Protein AF-A0A7S0T1D4-F1 (afdb_monomer_lite)

Sequence (157 aa):
AHLLLFRPPRPSAPLSTVAAKSHTGPADCNLPRIGAGEQRRATELRTERRARAESYRRTFRTLAPALASPPAPWWWHTGLAARSWARFVARWVGAEAAARDGAAGAEDPEAAVEEARASVAATCLTTLLEAPTPDVAQNAALAVVAPALLLRRRGSG

Secondary structure (DSSP, 8-state):
--TTTT-PPPPPPPPP--------------S----HHHHHHHHHHHHHHHHHHHHHHHHHHHHHHH-PPPPTT-HHHHHHHHHHHHHHHHHHHHHHHHHHTTSTT---HHHHHHHHHHHHHHHHHHHHHT-SSHHHHHHHHHHHT-HHHH-------

Structure (mmCIF, N/CA/C/O backbone):
data_AF-A0A7S0T1D4-F1
#
_entry.id   AF-A0A7S0T1D4-F1
#
loop_
_atom_site.group_PDB
_atom_site.id
_atom_site.type_symbol
_atom_site.label_atom_id
_atom_site.label_alt_id
_atom_site.label_comp_id
_atom_site.label_asym_id
_atom_site.label_entity_id
_atom_site.label_seq_id
_atom_site.pdbx_PDB_ins_code
_atom_site.Cartn_x
_atom_site.Cartn_y
_atom_site.Cartn_z
_atom_site.occupancy
_atom_site.B_iso_or_equiv
_atom_site.auth_seq_id
_atom_site.auth_comp_id
_atom_site.auth_asym_id
_atom_site.auth_atom_id
_atom_site.pdbx_PDB_model_num
ATOM 1 N N . ALA A 1 1 ? -9.198 -20.422 9.474 1.00 42.34 1 ALA A N 1
ATOM 2 C CA . ALA A 1 1 ? -8.022 -20.730 8.630 1.00 42.34 1 ALA A CA 1
ATOM 3 C C . ALA A 1 1 ? -7.854 -19.671 7.524 1.00 42.34 1 ALA A C 1
ATOM 5 O O . ALA A 1 1 ? -8.109 -19.955 6.364 1.00 42.34 1 ALA A O 1
ATOM 6 N N . HIS A 1 2 ? -7.439 -18.439 7.865 1.00 42.25 2 HIS A N 1
ATOM 7 C CA . HIS A 1 2 ? -7.373 -17.300 6.918 1.00 42.25 2 HIS A CA 1
ATOM 8 C C . HIS A 1 2 ? -5.941 -16.811 6.611 1.00 42.25 2 HIS A C 1
ATOM 10 O O . HIS A 1 2 ? -5.740 -15.731 6.066 1.00 42.25 2 HIS A O 1
ATOM 16 N N . LEU A 1 3 ? -4.916 -17.606 6.928 1.00 48.75 3 LEU A N 1
ATOM 17 C CA . LEU A 1 3 ? -3.508 -17.177 6.889 1.00 48.75 3 LEU A CA 1
ATOM 18 C C . LEU A 1 3 ? -2.854 -17.153 5.492 1.00 48.75 3 LEU A C 1
ATOM 20 O O . LEU A 1 3 ? -1.638 -17.015 5.389 1.00 48.75 3 LEU A O 1
ATOM 24 N N . LEU A 1 4 ? -3.631 -17.241 4.410 1.00 51.56 4 LEU A N 1
ATOM 25 C CA . LEU A 1 4 ? -3.113 -17.241 3.032 1.00 51.56 4 LEU A CA 1
ATOM 26 C C . LEU A 1 4 ? -3.603 -16.062 2.171 1.00 51.56 4 LEU A C 1
ATOM 28 O O . LEU A 1 4 ? -3.326 -16.024 0.976 1.00 51.56 4 LEU A O 1
ATOM 32 N N . LEU A 1 5 ? -4.269 -15.065 2.761 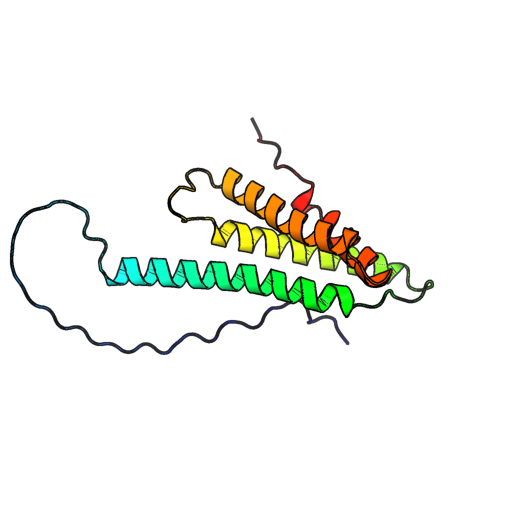1.00 57.00 5 LEU A N 1
ATOM 33 C CA . LEU A 1 5 ? -4.920 -13.965 2.026 1.00 57.00 5 LEU A CA 1
ATOM 34 C C . LEU A 1 5 ? -3.973 -12.918 1.405 1.00 57.00 5 LEU A C 1
ATOM 36 O O . LEU A 1 5 ? -4.421 -12.057 0.657 1.00 57.00 5 LEU A O 1
ATOM 40 N N . PHE A 1 6 ? -2.665 -12.977 1.666 1.00 51.84 6 PHE A N 1
ATOM 41 C CA . PHE A 1 6 ? -1.724 -11.919 1.258 1.00 51.84 6 PHE A CA 1
ATOM 42 C C . PHE A 1 6 ? -0.882 -12.247 0.021 1.00 51.84 6 PHE A C 1
ATOM 44 O O . PHE A 1 6 ? 0.214 -11.701 -0.154 1.00 51.84 6 PHE A O 1
ATOM 51 N N . ARG A 1 7 ? -1.357 -13.146 -0.846 1.00 50.72 7 ARG A N 1
ATOM 52 C CA . ARG A 1 7 ? -0.722 -13.380 -2.144 1.00 50.72 7 ARG A CA 1
ATOM 53 C C . ARG A 1 7 ? -1.681 -12.955 -3.256 1.00 50.72 7 ARG A C 1
ATOM 55 O O . ARG A 1 7 ? -2.673 -13.648 -3.462 1.00 50.72 7 ARG A O 1
ATOM 62 N N . PRO A 1 8 ? -1.406 -11.856 -3.980 1.00 50.06 8 PRO A N 1
ATOM 63 C CA . PRO A 1 8 ? -2.181 -11.555 -5.171 1.00 50.06 8 PRO A CA 1
ATOM 64 C C . PRO A 1 8 ? -2.020 -12.699 -6.191 1.00 50.06 8 PRO A C 1
ATOM 66 O O . PRO A 1 8 ? -0.930 -13.289 -6.278 1.00 50.06 8 PRO A O 1
ATOM 69 N N . PRO A 1 9 ? -3.082 -13.045 -6.940 1.00 58.62 9 PRO A N 1
ATOM 70 C CA . PRO A 1 9 ? -3.009 -14.061 -7.981 1.00 58.62 9 PRO A CA 1
ATOM 71 C C . PRO A 1 9 ? -1.975 -13.655 -9.039 1.00 58.62 9 PRO A C 1
ATOM 73 O O . PRO A 1 9 ? -1.860 -12.483 -9.403 1.00 58.62 9 PRO A O 1
ATOM 76 N N . ARG A 1 10 ? -1.179 -14.624 -9.510 1.00 49.88 10 ARG A N 1
ATOM 77 C CA . ARG A 1 10 ? -0.229 -14.395 -10.609 1.00 49.88 10 ARG A CA 1
ATOM 78 C C . ARG A 1 10 ? -1.025 -14.071 -11.880 1.00 49.88 10 ARG A C 1
ATOM 80 O O . ARG A 1 10 ? -1.944 -14.830 -12.183 1.00 49.88 10 ARG A O 1
ATOM 87 N N . PRO A 1 11 ? -0.682 -13.016 -12.637 1.00 46.75 11 PRO A N 1
ATOM 88 C CA . PRO A 1 11 ? -1.251 -12.836 -13.964 1.00 46.75 11 PRO A CA 1
ATOM 89 C C . PRO A 1 11 ? -0.826 -14.017 -14.848 1.00 46.75 11 PRO A C 1
ATOM 91 O O . PRO A 1 11 ? 0.354 -14.369 -14.911 1.00 46.75 11 PRO A O 1
ATOM 94 N N . SER A 1 12 ? -1.803 -14.674 -15.469 1.00 50.03 12 SER A N 1
ATOM 95 C CA . SER A 1 12 ? -1.600 -15.706 -16.483 1.00 50.03 12 SER A CA 1
ATOM 96 C C . SER A 1 12 ? -0.919 -15.086 -17.703 1.00 50.03 12 SER A C 1
ATOM 98 O O . SER A 1 12 ? -1.437 -14.128 -18.276 1.00 50.03 12 SER A O 1
ATOM 100 N N . ALA A 1 13 ? 0.242 -15.623 -18.079 1.00 47.22 13 ALA A N 1
ATOM 101 C CA . ALA A 1 13 ? 0.991 -15.199 -19.256 1.00 47.22 13 ALA A CA 1
ATOM 102 C C . ALA A 1 13 ? 0.166 -15.418 -20.539 1.00 47.22 13 ALA A C 1
ATOM 104 O O . ALA A 1 13 ? -0.438 -16.486 -20.682 1.00 47.22 13 ALA A O 1
ATOM 105 N N . PRO A 1 14 ? 0.143 -14.471 -21.493 1.00 43.72 14 PRO A N 1
ATOM 106 C CA . PRO A 1 14 ? -0.376 -14.757 -22.819 1.00 43.72 14 PRO A CA 1
ATOM 107 C C . PRO A 1 14 ? 0.608 -15.646 -23.593 1.00 43.72 14 PRO A C 1
ATOM 109 O O . PRO A 1 14 ? 1.824 -15.459 -23.562 1.00 43.72 14 PRO A O 1
ATOM 112 N N . LEU A 1 15 ? 0.038 -16.637 -24.276 1.00 41.66 15 LEU A N 1
ATOM 113 C CA . LEU A 1 15 ? 0.710 -17.590 -25.152 1.00 41.66 15 LEU A CA 1
ATOM 114 C C . LEU A 1 15 ? 1.465 -16.867 -26.279 1.00 41.66 15 LEU A C 1
ATOM 116 O O . LEU A 1 15 ? 0.893 -16.055 -27.005 1.00 41.66 15 LEU A O 1
ATOM 120 N N . SER A 1 16 ? 2.743 -17.214 -26.442 1.00 41.81 16 SER A N 1
ATOM 121 C CA . SER A 1 16 ? 3.565 -16.869 -27.603 1.00 41.81 16 SER A CA 1
ATOM 122 C C . SER A 1 16 ? 2.870 -17.239 -28.910 1.00 41.81 16 SER A C 1
ATOM 124 O O . SER A 1 16 ? 2.463 -18.384 -29.101 1.00 41.81 16 SER A O 1
ATOM 126 N N . THR A 1 17 ? 2.841 -16.315 -29.867 1.00 36.91 17 THR A N 1
ATOM 127 C CA . THR A 1 17 ? 2.672 -16.662 -31.281 1.00 36.91 17 THR A CA 1
ATOM 128 C C . THR A 1 17 ? 3.776 -15.991 -32.086 1.00 36.91 17 THR A C 1
ATOM 130 O O . THR A 1 17 ? 3.917 -14.770 -32.113 1.00 36.91 17 THR A O 1
ATOM 133 N N . VAL A 1 18 ? 4.611 -16.842 -32.674 1.00 44.06 18 VAL A N 1
ATOM 134 C CA . VAL A 1 18 ? 5.726 -16.521 -33.562 1.00 44.06 18 VAL A CA 1
ATOM 135 C C . VAL A 1 18 ? 5.178 -16.079 -34.917 1.00 44.06 18 VAL A C 1
ATOM 137 O O . VAL A 1 18 ? 4.356 -16.784 -35.492 1.00 44.06 18 VAL A O 1
ATOM 140 N N . ALA A 1 19 ? 5.689 -14.976 -35.464 1.00 37.66 19 ALA A N 1
ATOM 141 C CA . ALA A 1 19 ? 5.743 -14.755 -36.909 1.00 37.66 19 ALA A CA 1
ATOM 142 C C . ALA A 1 19 ? 6.829 -13.718 -37.236 1.00 37.66 19 ALA A C 1
ATOM 144 O O . ALA A 1 19 ? 6.640 -12.516 -37.060 1.00 37.66 19 ALA A O 1
ATOM 145 N N . ALA A 1 20 ? 7.985 -14.200 -37.693 1.00 44.19 20 ALA A N 1
ATOM 146 C CA . ALA A 1 20 ? 9.040 -13.386 -38.282 1.00 44.19 20 ALA A CA 1
ATOM 147 C C . ALA A 1 20 ? 8.816 -13.290 -39.797 1.00 44.19 20 ALA A C 1
ATOM 149 O O . ALA A 1 20 ? 8.678 -14.325 -40.445 1.00 44.19 20 ALA A O 1
ATOM 150 N N . LYS A 1 21 ? 8.838 -12.079 -40.364 1.00 38.19 21 LYS A N 1
ATOM 151 C CA . LYS A 1 21 ? 9.158 -11.845 -41.780 1.00 38.19 21 LYS A CA 1
ATOM 152 C C . LYS A 1 21 ? 9.977 -10.560 -41.916 1.00 38.19 21 LYS A C 1
ATOM 154 O O . LYS A 1 21 ? 9.595 -9.508 -41.413 1.00 38.19 21 LYS A O 1
ATOM 159 N N . SER A 1 22 ? 11.127 -10.713 -42.556 1.00 45.94 22 SER A N 1
ATOM 160 C CA . SER A 1 22 ? 12.137 -9.717 -42.900 1.00 45.94 22 SER A CA 1
ATOM 161 C C . SER A 1 22 ? 11.813 -9.030 -44.231 1.00 45.94 22 SER A C 1
ATOM 163 O O . SER A 1 22 ? 11.333 -9.684 -45.151 1.00 45.94 22 SER A O 1
ATOM 165 N N . HIS A 1 23 ? 12.151 -7.744 -44.362 1.00 33.91 23 HIS A N 1
ATOM 166 C CA . HIS A 1 23 ? 12.478 -7.128 -45.652 1.00 33.91 23 HIS A CA 1
ATOM 167 C C . HIS A 1 23 ? 13.470 -5.966 -45.485 1.00 33.91 23 HIS A C 1
ATOM 169 O O . HIS A 1 23 ? 13.492 -5.272 -44.471 1.00 33.91 23 HIS A O 1
ATOM 175 N N . THR A 1 24 ? 14.324 -5.846 -46.497 1.00 42.41 24 THR A N 1
ATOM 176 C CA . THR A 1 24 ? 15.633 -5.185 -46.562 1.00 42.41 24 THR A CA 1
ATOM 177 C C . THR A 1 24 ? 15.532 -3.799 -47.215 1.00 42.41 24 THR A C 1
ATOM 179 O O . THR A 1 24 ? 14.766 -3.643 -48.161 1.00 42.41 24 THR A O 1
ATOM 182 N N . GLY A 1 25 ? 16.348 -2.824 -46.793 1.00 32.12 25 GLY A N 1
ATOM 183 C CA . GLY A 1 25 ? 16.576 -1.562 -47.524 1.00 32.12 25 GLY A CA 1
ATOM 184 C C . GLY A 1 25 ? 17.385 -0.524 -46.715 1.00 32.12 25 GLY A C 1
ATOM 185 O O . GLY A 1 25 ? 17.097 -0.383 -45.526 1.00 32.12 25 GLY A O 1
ATOM 186 N N . PRO A 1 26 ? 18.401 0.160 -47.293 1.00 60.09 26 PRO A N 1
ATOM 187 C CA . PRO A 1 26 ? 19.475 0.823 -46.543 1.00 60.09 26 PRO A CA 1
ATOM 188 C C . PRO A 1 26 ? 19.260 2.338 -46.372 1.00 60.09 26 PRO A C 1
ATOM 190 O O . PRO A 1 26 ? 18.753 2.983 -47.282 1.00 60.09 26 PRO A O 1
ATOM 193 N N . ALA A 1 27 ? 19.685 2.898 -45.235 1.00 37.69 27 ALA A N 1
ATOM 194 C CA . ALA A 1 27 ? 20.239 4.254 -45.104 1.00 37.69 27 ALA A CA 1
ATOM 195 C C . ALA A 1 27 ? 20.597 4.534 -43.638 1.00 37.69 27 ALA A C 1
ATOM 197 O O . ALA A 1 27 ? 19.859 4.188 -42.712 1.00 37.69 27 ALA A O 1
ATOM 198 N N . ASP A 1 28 ? 21.756 5.154 -43.478 1.00 46.50 28 ASP A N 1
ATOM 199 C CA . ASP A 1 28 ? 22.419 5.538 -42.246 1.00 46.50 28 ASP A CA 1
ATOM 200 C C . ASP A 1 28 ? 21.560 6.361 -41.285 1.00 46.50 28 ASP A C 1
ATOM 202 O O . ASP A 1 28 ? 20.977 7.374 -41.656 1.00 46.50 28 ASP A O 1
ATOM 206 N N . CYS A 1 29 ? 21.575 5.929 -40.025 1.00 36.94 29 CYS A N 1
ATOM 207 C CA . CYS A 1 29 ? 21.498 6.724 -38.800 1.00 36.94 29 CYS A CA 1
ATOM 208 C C . CYS A 1 29 ? 21.943 5.778 -37.674 1.00 36.94 29 CYS A C 1
ATOM 210 O O . CYS A 1 29 ? 21.192 4.880 -37.291 1.00 36.94 29 CYS A O 1
ATOM 212 N N . ASN A 1 30 ? 23.166 5.942 -37.158 1.00 45.00 30 ASN A N 1
ATOM 213 C CA . ASN A 1 30 ? 23.687 5.187 -36.011 1.00 45.00 30 ASN A CA 1
ATOM 214 C C . ASN A 1 30 ? 23.008 5.634 -34.703 1.00 45.00 30 ASN A C 1
ATOM 216 O O . ASN A 1 30 ? 23.634 6.194 -33.809 1.00 45.00 30 ASN A O 1
ATOM 220 N N . LEU A 1 31 ? 21.707 5.382 -34.593 1.00 51.00 31 LEU A N 1
ATOM 221 C CA . LEU A 1 31 ? 21.031 5.206 -33.315 1.00 51.00 31 LEU A CA 1
ATOM 222 C C . LEU A 1 31 ? 20.988 3.697 -33.057 1.00 51.00 31 LEU A C 1
ATOM 224 O O . LEU A 1 31 ? 20.646 2.954 -33.983 1.00 51.00 31 LEU A O 1
ATOM 228 N N . PRO A 1 32 ? 21.318 3.207 -31.848 1.00 49.28 32 PRO A N 1
ATOM 229 C CA . PRO A 1 32 ? 21.127 1.803 -31.527 1.00 49.28 32 PRO A CA 1
ATOM 230 C C . PRO A 1 32 ? 19.646 1.490 -31.731 1.00 49.28 32 PRO A C 1
ATOM 232 O O . PRO A 1 32 ? 18.776 1.945 -30.987 1.00 49.28 32 PRO A O 1
ATOM 235 N N . ARG A 1 33 ? 19.359 0.764 -32.812 1.00 53.62 33 ARG A N 1
ATOM 236 C CA . ARG A 1 33 ? 18.032 0.295 -33.189 1.00 53.62 33 ARG A CA 1
ATOM 237 C C . ARG A 1 33 ? 17.682 -0.789 -32.175 1.00 53.62 33 ARG A C 1
ATOM 239 O O . ARG A 1 33 ? 17.852 -1.968 -32.460 1.00 53.62 33 ARG A O 1
ATOM 246 N N . ILE A 1 34 ? 17.279 -0.382 -30.967 1.00 57.25 34 ILE A N 1
ATOM 247 C CA . ILE A 1 34 ? 16.686 -1.284 -29.977 1.00 57.25 34 ILE A CA 1
ATOM 248 C C . ILE A 1 34 ? 15.607 -2.027 -30.751 1.00 57.25 34 ILE A C 1
ATOM 250 O O . ILE A 1 34 ? 14.697 -1.394 -31.298 1.00 57.25 34 ILE A O 1
ATOM 254 N N . GLY A 1 35 ? 15.778 -3.336 -30.922 1.00 57.81 35 GLY A N 1
ATOM 255 C CA . GLY A 1 35 ? 14.933 -4.096 -31.833 1.00 57.81 35 GLY A CA 1
ATOM 256 C C . GLY A 1 35 ? 13.473 -3.893 -31.433 1.00 57.81 35 GLY A C 1
ATOM 257 O O . GLY A 1 35 ? 13.168 -3.821 -30.244 1.00 57.81 35 GLY A O 1
ATOM 258 N N . ALA A 1 36 ? 12.542 -3.816 -32.387 1.00 68.19 36 ALA A N 1
ATOM 259 C CA . ALA A 1 36 ? 11.114 -3.660 -32.071 1.00 68.19 36 ALA A CA 1
ATOM 260 C C . ALA A 1 36 ? 10.620 -4.699 -31.029 1.00 68.19 36 ALA A C 1
ATOM 262 O O . ALA A 1 36 ? 9.721 -4.423 -30.237 1.00 68.19 36 ALA A O 1
ATOM 263 N N . GLY A 1 37 ? 11.263 -5.874 -30.971 1.00 70.00 37 GLY A N 1
ATOM 264 C CA . GLY A 1 37 ? 11.049 -6.887 -29.933 1.00 70.00 37 GLY A CA 1
ATOM 265 C C . GLY A 1 37 ? 11.567 -6.521 -28.532 1.00 70.00 37 GLY A C 1
ATOM 266 O O . GLY A 1 37 ? 10.923 -6.865 -27.547 1.00 70.00 37 GLY A O 1
ATOM 267 N N . GLU A 1 38 ? 12.685 -5.809 -28.408 1.00 73.38 38 GLU A N 1
ATOM 268 C CA . GLU A 1 38 ? 13.223 -5.324 -27.126 1.00 73.38 38 GLU A CA 1
ATOM 269 C C . GLU A 1 38 ? 12.383 -4.171 -26.570 1.00 73.38 38 GLU A C 1
ATOM 271 O O . GLU A 1 38 ? 12.052 -4.165 -25.384 1.00 73.38 38 GLU A O 1
ATOM 276 N N . GLN A 1 39 ? 11.946 -3.249 -27.436 1.00 75.50 39 GLN A N 1
ATOM 277 C CA . GLN A 1 39 ? 11.012 -2.184 -27.059 1.00 75.50 39 GLN A CA 1
ATOM 278 C C . GLN A 1 39 ? 9.683 -2.768 -26.569 1.00 75.50 39 GLN A C 1
ATOM 280 O O . GLN A 1 39 ? 9.186 -2.379 -25.511 1.00 75.50 39 GLN A O 1
ATOM 285 N N . ARG A 1 40 ? 9.147 -3.766 -27.283 1.00 77.94 40 ARG A N 1
ATOM 286 C CA . ARG A 1 40 ? 7.925 -4.472 -26.889 1.00 77.94 40 ARG A CA 1
ATOM 287 C C . ARG A 1 40 ? 8.071 -5.166 -25.530 1.00 77.94 40 ARG A C 1
ATOM 289 O O . ARG A 1 40 ? 7.246 -4.936 -24.647 1.00 77.94 40 ARG A O 1
ATOM 296 N N . ARG A 1 41 ? 9.156 -5.912 -25.304 1.00 80.94 41 ARG A N 1
ATOM 297 C CA . ARG A 1 41 ? 9.436 -6.555 -24.004 1.00 80.94 41 ARG A CA 1
ATOM 298 C C . ARG A 1 41 ? 9.562 -5.542 -22.864 1.00 80.94 41 ARG A C 1
ATOM 300 O O . ARG A 1 41 ? 9.036 -5.773 -21.779 1.00 80.94 41 ARG A O 1
ATOM 307 N N . ALA A 1 42 ? 10.217 -4.404 -23.101 1.00 81.38 42 ALA A N 1
ATOM 308 C CA . ALA A 1 42 ? 10.334 -3.341 -22.106 1.00 81.38 42 ALA A CA 1
ATOM 309 C C . ALA A 1 42 ? 8.968 -2.721 -21.761 1.00 81.38 42 ALA A C 1
ATOM 311 O O . ALA A 1 42 ? 8.689 -2.438 -20.594 1.00 81.38 42 ALA A O 1
ATOM 312 N N . THR A 1 43 ? 8.089 -2.538 -22.753 1.00 83.56 43 THR A N 1
ATOM 313 C CA . THR A 1 43 ? 6.718 -2.064 -22.508 1.00 83.56 43 THR A CA 1
ATOM 314 C C . THR A 1 43 ? 5.880 -3.085 -21.743 1.00 83.56 43 THR A C 1
ATOM 316 O O . THR A 1 43 ? 5.235 -2.708 -20.766 1.00 83.56 43 THR A O 1
ATOM 319 N N . GLU A 1 44 ? 5.948 -4.367 -22.106 1.00 86.69 44 GLU A N 1
ATOM 320 C CA . GLU A 1 44 ? 5.239 -5.457 -21.425 1.00 86.69 44 GLU A CA 1
ATOM 321 C C . GLU A 1 44 ? 5.667 -5.535 -19.948 1.00 86.69 44 GLU A C 1
ATOM 323 O O . GLU A 1 44 ? 4.828 -5.427 -19.051 1.00 86.69 44 GLU A O 1
ATOM 328 N N . LEU A 1 45 ? 6.974 -5.536 -19.670 1.00 86.31 45 LEU A N 1
ATOM 329 C CA . LEU A 1 45 ? 7.516 -5.529 -18.307 1.00 86.31 45 LEU A CA 1
ATOM 330 C C . LEU A 1 45 ? 7.024 -4.327 -17.477 1.00 86.31 45 LEU 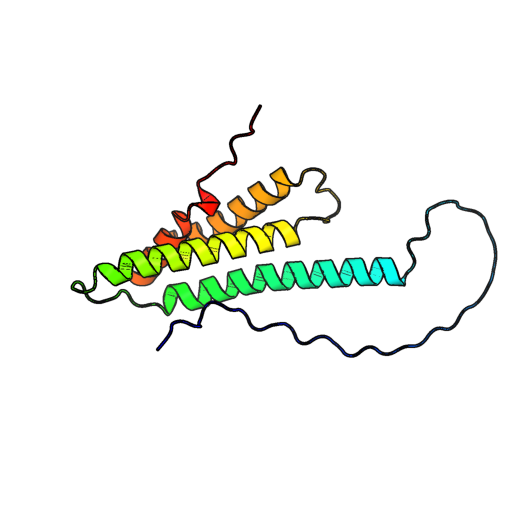A C 1
ATOM 332 O O . LEU A 1 45 ? 6.670 -4.466 -16.303 1.00 86.31 45 LEU A O 1
ATOM 336 N N . ARG A 1 46 ? 6.974 -3.130 -18.075 1.00 85.12 46 ARG A N 1
ATOM 337 C CA . ARG A 1 46 ? 6.436 -1.930 -17.410 1.00 85.12 46 ARG A CA 1
ATOM 338 C C . ARG A 1 46 ? 4.952 -2.086 -17.091 1.00 85.12 46 ARG A C 1
ATOM 340 O O . ARG A 1 46 ? 4.527 -1.728 -15.992 1.00 85.12 46 ARG A O 1
ATOM 347 N N . THR A 1 47 ? 4.161 -2.621 -18.023 1.00 89.12 47 THR A N 1
ATOM 348 C CA . THR A 1 47 ? 2.729 -2.858 -17.788 1.00 89.12 47 THR A CA 1
ATOM 349 C C . THR A 1 47 ? 2.499 -3.870 -16.671 1.00 89.12 47 THR A C 1
ATOM 351 O O . THR A 1 47 ? 1.674 -3.621 -15.794 1.00 89.12 47 THR A O 1
ATOM 354 N N . GLU A 1 48 ? 3.289 -4.943 -16.617 1.00 90.12 48 GLU A N 1
ATOM 355 C CA . GLU A 1 48 ? 3.221 -5.944 -15.551 1.00 90.12 48 GLU A CA 1
ATOM 356 C C . GLU A 1 48 ? 3.574 -5.358 -14.181 1.00 90.12 48 GLU A C 1
ATOM 358 O O . GLU A 1 48 ? 2.865 -5.591 -13.198 1.00 90.12 48 GLU A O 1
ATOM 363 N N . ARG A 1 49 ? 4.641 -4.551 -14.099 1.00 91.56 49 ARG A N 1
ATOM 364 C CA . ARG A 1 49 ? 5.049 -3.879 -12.854 1.00 91.56 49 ARG A CA 1
ATOM 365 C C . ARG A 1 49 ? 3.952 -2.940 -12.344 1.00 91.56 49 ARG A C 1
ATOM 367 O O . ARG A 1 49 ? 3.601 -2.996 -11.165 1.00 91.56 49 ARG A O 1
ATOM 374 N N . ARG A 1 50 ? 3.349 -2.146 -13.235 1.00 90.94 50 ARG A N 1
ATOM 375 C CA . ARG A 1 50 ? 2.207 -1.273 -12.906 1.00 90.94 50 ARG A CA 1
ATOM 376 C C . ARG A 1 50 ? 0.985 -2.070 -12.453 1.00 90.94 50 ARG A C 1
ATOM 378 O O . ARG A 1 50 ? 0.392 -1.736 -11.431 1.00 90.94 50 ARG A O 1
ATOM 385 N N . ALA A 1 51 ? 0.642 -3.147 -13.158 1.00 93.88 51 ALA A N 1
ATOM 386 C CA . ALA A 1 51 ? -0.468 -4.022 -12.787 1.00 93.88 51 ALA A CA 1
ATOM 387 C C . ALA A 1 51 ? -0.255 -4.657 -11.404 1.00 93.88 51 ALA A C 1
ATOM 389 O O . ALA A 1 51 ? -1.190 -4.764 -10.609 1.00 93.88 51 ALA A O 1
ATOM 390 N N . ARG A 1 52 ? 0.988 -5.027 -11.077 1.00 93.50 52 ARG A N 1
ATOM 391 C CA . ARG A 1 52 ? 1.350 -5.561 -9.762 1.00 93.50 52 ARG A CA 1
ATOM 392 C C . ARG A 1 52 ? 1.188 -4.527 -8.648 1.00 93.50 52 ARG A C 1
ATOM 394 O O . ARG A 1 52 ? 0.640 -4.869 -7.604 1.00 93.50 52 ARG A O 1
ATOM 401 N N . ALA A 1 53 ? 1.640 -3.291 -8.855 1.00 94.19 53 ALA A N 1
ATOM 402 C CA . ALA A 1 53 ? 1.456 -2.205 -7.891 1.00 94.19 53 ALA A CA 1
ATOM 403 C C . ALA A 1 53 ? -0.038 -1.914 -7.647 1.00 94.19 53 ALA A C 1
ATOM 405 O O . ALA A 1 53 ? -0.501 -1.876 -6.506 1.00 94.19 53 ALA A O 1
ATOM 406 N N . GLU A 1 54 ? -0.820 -1.837 -8.723 1.00 95.75 54 GLU A N 1
ATOM 407 C CA . GLU A 1 54 ? -2.267 -1.627 -8.661 1.00 95.75 54 GLU A CA 1
ATOM 408 C C . GLU A 1 54 ? -3.008 -2.797 -7.979 1.00 95.75 54 GLU A C 1
ATOM 410 O O . GLU A 1 54 ? -3.967 -2.592 -7.236 1.00 95.75 54 GLU A O 1
ATOM 415 N N . SER A 1 55 ? -2.538 -4.036 -8.149 1.00 97.06 55 SER A N 1
ATOM 416 C CA . SER A 1 55 ? -3.087 -5.193 -7.433 1.00 97.06 55 SER A CA 1
ATOM 417 C C . SER A 1 55 ? -2.941 -5.063 -5.913 1.00 97.06 55 SER A C 1
ATOM 419 O O . SER A 1 55 ? -3.874 -5.427 -5.190 1.00 97.06 55 SER A O 1
ATOM 421 N N . TYR A 1 56 ? -1.833 -4.506 -5.415 1.00 97.25 56 TYR A N 1
ATOM 422 C CA . TYR A 1 56 ? -1.677 -4.237 -3.983 1.00 97.25 56 TYR A CA 1
ATOM 423 C C . TYR A 1 56 ? -2.620 -3.132 -3.502 1.00 97.25 56 TYR A C 1
ATOM 425 O O . TYR A 1 56 ? -3.272 -3.324 -2.478 1.00 97.25 56 TYR A O 1
ATOM 433 N N . ARG A 1 57 ? -2.783 -2.042 -4.266 1.00 96.12 57 ARG A N 1
ATOM 434 C CA . ARG A 1 57 ? -3.780 -0.993 -3.971 1.00 96.12 57 ARG A CA 1
ATOM 435 C C . ARG A 1 57 ? -5.187 -1.557 -3.810 1.00 96.12 57 ARG A C 1
ATOM 437 O O . ARG A 1 57 ? -5.859 -1.278 -2.820 1.00 96.12 57 ARG A O 1
ATOM 444 N N . ARG A 1 58 ? -5.634 -2.375 -4.766 1.00 96.94 58 ARG A N 1
ATOM 445 C CA . ARG A 1 58 ? -6.962 -3.007 -4.706 1.00 96.94 58 ARG A CA 1
ATOM 446 C C . ARG A 1 58 ? -7.072 -3.960 -3.526 1.00 96.94 58 ARG A C 1
ATOM 448 O O . ARG A 1 58 ? -8.035 -3.876 -2.778 1.00 96.94 58 ARG A O 1
ATOM 455 N N . THR A 1 59 ? -6.057 -4.799 -3.318 1.00 96.56 59 THR A N 1
ATOM 456 C CA . THR A 1 59 ? -6.009 -5.717 -2.171 1.00 96.56 59 THR A CA 1
ATOM 457 C C . THR A 1 59 ? -6.134 -4.961 -0.848 1.00 96.56 59 THR A C 1
ATOM 459 O O . THR A 1 59 ? -6.896 -5.381 0.013 1.00 96.56 59 THR A O 1
ATOM 462 N N . PHE A 1 60 ? -5.450 -3.824 -0.692 1.00 96.56 60 PHE A N 1
ATOM 463 C CA . PHE A 1 60 ? -5.572 -2.986 0.499 1.00 96.56 60 PHE A CA 1
ATOM 464 C C . PHE A 1 60 ? -7.007 -2.479 0.694 1.00 96.56 60 PHE A C 1
ATOM 466 O O . PHE A 1 60 ? -7.583 -2.683 1.761 1.00 96.56 60 PHE A O 1
ATOM 473 N N . ARG A 1 61 ? -7.611 -1.904 -0.356 1.00 94.56 61 ARG A N 1
ATOM 474 C CA . ARG A 1 61 ? -9.000 -1.409 -0.329 1.00 94.56 61 ARG A CA 1
ATOM 475 C C . ARG A 1 61 ? -10.022 -2.503 -0.020 1.00 94.56 61 ARG A C 1
ATOM 477 O O . ARG A 1 61 ? -11.046 -2.214 0.582 1.00 94.56 61 ARG A O 1
ATOM 484 N N . THR A 1 62 ? -9.756 -3.745 -0.418 1.00 95.00 62 THR A N 1
ATOM 485 C CA . THR A 1 62 ? -10.624 -4.890 -0.109 1.00 95.00 62 THR A CA 1
ATOM 486 C C . THR A 1 62 ? -10.401 -5.427 1.304 1.00 95.00 62 THR A C 1
ATOM 488 O O . THR A 1 62 ? -11.363 -5.776 1.979 1.00 95.00 62 THR A O 1
ATOM 491 N N . LEU A 1 63 ? -9.151 -5.519 1.765 1.00 93.44 63 LEU A N 1
ATOM 492 C CA . LEU A 1 63 ? -8.827 -6.144 3.050 1.00 93.44 63 LEU A CA 1
ATOM 493 C C . LEU A 1 63 ? -9.044 -5.216 4.245 1.00 93.44 63 LEU A C 1
ATOM 495 O O . LEU A 1 63 ? -9.476 -5.697 5.289 1.00 93.44 63 LEU A O 1
ATOM 499 N N . ALA A 1 64 ? -8.766 -3.916 4.117 1.00 92.12 64 ALA A N 1
ATOM 500 C CA . ALA A 1 64 ? -8.913 -2.984 5.236 1.00 92.12 64 ALA A CA 1
ATOM 501 C C . ALA A 1 64 ? -10.351 -2.947 5.809 1.00 92.12 64 ALA A C 1
ATOM 503 O O . ALA A 1 64 ? -10.471 -2.930 7.033 1.00 92.12 64 ALA A O 1
ATOM 504 N N . PRO A 1 65 ? -11.425 -3.027 4.992 1.00 92.00 65 PRO A N 1
ATOM 505 C CA . PRO A 1 65 ? -12.800 -3.156 5.488 1.00 92.00 65 PRO A CA 1
ATOM 506 C C . PRO A 1 65 ? -13.233 -4.578 5.846 1.00 92.00 65 PRO A C 1
ATOM 508 O O . PRO A 1 65 ? -14.148 -4.745 6.644 1.00 92.00 65 PRO A O 1
ATOM 511 N N . ALA A 1 66 ? -12.617 -5.604 5.255 1.00 90.00 66 ALA A N 1
ATOM 512 C CA . ALA A 1 66 ? -13.025 -6.994 5.469 1.00 90.00 66 ALA A CA 1
ATOM 513 C C . ALA A 1 66 ? -12.451 -7.610 6.758 1.00 90.00 66 ALA A C 1
ATOM 515 O O . ALA A 1 66 ? -12.964 -8.617 7.245 1.00 90.00 66 ALA A O 1
ATOM 516 N N . LEU A 1 67 ? -11.362 -7.051 7.290 1.00 87.81 67 LEU A N 1
ATOM 517 C CA . LEU A 1 67 ? -10.698 -7.561 8.485 1.00 87.81 67 LEU A CA 1
ATOM 518 C C . LEU A 1 67 ? -11.291 -6.927 9.745 1.00 87.81 67 LEU A C 1
ATOM 520 O O . LEU A 1 67 ? -10.935 -5.809 10.107 1.00 87.81 67 LEU A O 1
ATOM 524 N N . ALA A 1 68 ? -12.153 -7.676 10.429 1.00 84.94 68 ALA A N 1
ATOM 525 C CA . ALA A 1 68 ? -12.674 -7.283 11.733 1.00 84.94 68 ALA A CA 1
ATOM 526 C C . ALA A 1 68 ? -11.579 -7.316 12.810 1.00 84.94 68 ALA A C 1
ATOM 528 O O . ALA A 1 68 ? -10.688 -8.180 12.786 1.00 84.94 68 ALA A O 1
ATOM 529 N N . SER A 1 69 ? -11.666 -6.408 13.784 1.00 75.38 69 SER A N 1
ATOM 530 C CA . SER A 1 69 ? -10.784 -6.470 14.946 1.00 75.38 69 SER A CA 1
ATOM 531 C C . SER A 1 69 ? -11.065 -7.733 15.761 1.00 75.38 69 SER A C 1
ATOM 533 O O . SER A 1 69 ? -12.222 -8.113 15.962 1.00 75.38 69 SER A O 1
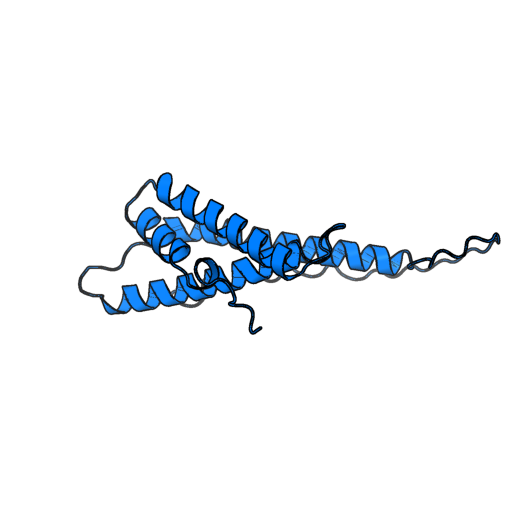ATOM 535 N N . PRO A 1 70 ? -10.016 -8.416 16.244 1.00 71.12 70 PRO A N 1
ATOM 536 C CA . PRO A 1 70 ? -10.192 -9.575 17.102 1.00 71.12 70 PRO A CA 1
ATOM 537 C C . PRO A 1 70 ? -10.831 -9.159 18.442 1.00 71.12 70 PRO A C 1
ATOM 539 O O . PRO A 1 70 ? -10.617 -8.032 18.897 1.00 71.12 70 PRO A O 1
ATOM 542 N N . PRO A 1 71 ? -11.553 -10.066 19.124 1.00 72.94 71 PRO A N 1
ATOM 543 C CA . PRO A 1 71 ? -12.045 -9.822 20.476 1.00 72.94 71 PRO A CA 1
ATOM 544 C C . PRO A 1 71 ? -10.914 -9.402 21.430 1.00 72.94 71 PRO A C 1
ATOM 546 O O . PRO A 1 71 ? -9.803 -9.930 21.351 1.00 72.94 71 PRO A O 1
ATOM 549 N N . ALA A 1 72 ? -11.221 -8.528 22.395 1.00 68.12 72 ALA A N 1
ATOM 550 C CA . ALA A 1 72 ? -10.281 -8.013 23.399 1.00 68.12 72 ALA A CA 1
ATOM 551 C C . ALA A 1 72 ? -9.341 -9.050 24.069 1.00 68.12 72 ALA A C 1
ATOM 553 O O . ALA A 1 72 ? -8.168 -8.722 24.261 1.00 68.12 72 ALA A O 1
ATOM 554 N N . PRO A 1 73 ? -9.753 -10.298 24.397 1.00 76.75 73 PRO A N 1
ATOM 555 C CA . PRO A 1 73 ? -8.833 -11.273 24.995 1.00 76.75 73 PRO A CA 1
ATOM 556 C C . PRO A 1 73 ? -7.701 -11.740 24.060 1.00 76.75 73 PRO A C 1
ATOM 558 O O . PRO A 1 73 ? -6.772 -12.411 24.509 1.00 76.75 73 PRO A O 1
ATOM 561 N N . TRP A 1 74 ? -7.740 -11.425 22.761 1.00 78.12 74 TRP A N 1
ATOM 562 C CA . TRP A 1 74 ? -6.786 -11.921 21.763 1.00 78.12 74 TRP A CA 1
ATOM 563 C C . TRP A 1 74 ? -5.673 -10.913 21.476 1.00 78.12 74 TRP A C 1
ATOM 565 O O . TRP A 1 74 ? -5.375 -10.579 20.330 1.00 78.12 74 TRP A O 1
ATOM 575 N N . TRP A 1 75 ? -5.007 -10.450 22.530 1.00 72.25 75 TRP A N 1
ATOM 576 C CA . TRP A 1 75 ? -3.899 -9.495 22.441 1.00 72.25 75 TRP A CA 1
ATOM 577 C C . TRP A 1 75 ? -2.750 -9.970 21.528 1.00 72.25 75 TRP A C 1
ATOM 579 O O . TRP A 1 75 ? -2.081 -9.159 20.900 1.00 72.25 75 TRP A O 1
ATOM 589 N N . TRP A 1 76 ? -2.532 -11.280 21.372 1.00 72.25 76 TRP A N 1
ATOM 590 C CA . TRP A 1 76 ? -1.526 -11.824 20.446 1.00 72.25 76 TRP A CA 1
ATOM 591 C C . TRP A 1 76 ? -1.869 -11.554 18.971 1.00 72.25 76 TRP A C 1
ATOM 593 O O . TRP A 1 76 ? -0.983 -11.494 18.109 1.00 72.25 76 TRP A O 1
ATOM 603 N N . HIS A 1 77 ? -3.156 -11.372 18.667 1.00 74.81 77 HIS A N 1
ATOM 604 C CA . HIS A 1 77 ? -3.654 -11.147 17.318 1.00 74.81 77 HIS A CA 1
ATOM 605 C C . HIS A 1 77 ? -3.310 -9.738 16.819 1.00 74.81 77 HIS A C 1
ATOM 607 O O . HIS A 1 77 ? -3.042 -9.568 15.630 1.00 74.81 77 HIS A O 1
ATOM 613 N N . THR A 1 78 ? -3.209 -8.740 17.705 1.00 75.25 78 THR A N 1
ATOM 614 C CA . THR A 1 78 ? -2.777 -7.382 17.323 1.00 75.25 78 THR A CA 1
ATOM 615 C C . THR A 1 78 ? -1.321 -7.384 16.848 1.00 75.25 78 THR A C 1
ATOM 617 O O . THR A 1 78 ? -1.014 -6.845 15.785 1.00 75.25 78 THR A O 1
ATOM 620 N N . GLY A 1 79 ? -0.432 -8.101 17.546 1.00 83.00 79 GLY A N 1
ATOM 621 C CA . GLY A 1 79 ? 0.965 -8.275 17.132 1.00 83.00 79 GLY A CA 1
ATOM 622 C C . GLY A 1 79 ? 1.126 -9.072 15.829 1.00 83.00 79 GLY A C 1
ATOM 623 O O . GLY A 1 79 ? 2.069 -8.852 15.062 1.00 83.00 79 GLY A O 1
ATOM 624 N N . LEU A 1 80 ? 0.218 -10.008 15.534 1.00 87.00 80 LEU A N 1
ATOM 625 C CA . LEU A 1 80 ? 0.195 -10.716 14.251 1.00 87.00 80 LEU A CA 1
ATOM 626 C C . LEU A 1 80 ? -0.323 -9.826 13.111 1.00 87.00 80 LEU A C 1
ATOM 628 O O . LEU A 1 80 ? 0.276 -9.820 12.032 1.00 87.00 80 LEU A O 1
ATOM 632 N N . ALA A 1 81 ? -1.388 -9.061 13.353 1.00 88.00 81 ALA A N 1
ATOM 633 C CA . ALA A 1 81 ? -1.953 -8.116 12.395 1.00 88.00 81 ALA A CA 1
ATOM 634 C C . ALA A 1 81 ? -0.933 -7.029 12.029 1.00 88.00 81 ALA A C 1
ATOM 636 O O . ALA A 1 81 ? -0.663 -6.827 10.848 1.00 88.00 81 ALA A O 1
ATOM 637 N N . ALA A 1 82 ? -0.271 -6.428 13.023 1.00 89.19 82 ALA A N 1
ATOM 638 C CA . ALA A 1 82 ? 0.784 -5.437 12.816 1.00 89.19 82 ALA A CA 1
ATOM 639 C C . ALA A 1 82 ? 1.925 -5.978 11.937 1.00 89.19 82 ALA A C 1
ATOM 641 O O . ALA A 1 82 ? 2.310 -5.355 10.948 1.00 89.19 82 ALA A O 1
ATOM 642 N N . ARG A 1 83 ? 2.433 -7.184 12.231 1.00 91.62 83 ARG A N 1
ATOM 643 C CA . ARG A 1 83 ? 3.486 -7.823 11.418 1.00 91.62 83 ARG A CA 1
ATOM 644 C C . ARG A 1 83 ? 3.018 -8.152 10.000 1.00 91.62 83 ARG A C 1
ATOM 646 O O . ARG A 1 83 ? 3.809 -8.063 9.060 1.00 91.62 83 ARG A O 1
ATOM 653 N N . SER A 1 84 ? 1.760 -8.553 9.841 1.00 93.19 84 SER A N 1
ATOM 654 C CA . SER A 1 84 ? 1.180 -8.888 8.536 1.00 93.19 84 SER A CA 1
ATOM 655 C C . SER A 1 84 ? 1.028 -7.641 7.670 1.00 93.19 84 SER A C 1
ATOM 657 O O . SER A 1 84 ? 1.507 -7.635 6.535 1.00 93.19 84 SER A O 1
ATOM 659 N N . TRP A 1 85 ? 0.481 -6.561 8.235 1.00 94.75 85 TRP A N 1
ATOM 660 C CA . TRP A 1 85 ? 0.390 -5.260 7.580 1.00 94.75 85 TRP A CA 1
ATOM 661 C C . TRP A 1 85 ? 1.768 -4.692 7.241 1.00 94.75 85 TRP A C 1
ATOM 663 O O . TRP A 1 85 ? 1.996 -4.310 6.097 1.00 94.75 85 TRP A O 1
ATOM 673 N N . ALA A 1 86 ? 2.736 -4.751 8.160 1.00 94.75 86 ALA A N 1
ATOM 674 C CA . ALA A 1 86 ? 4.102 -4.298 7.894 1.00 94.75 86 ALA A CA 1
ATOM 675 C C . ALA A 1 86 ? 4.746 -5.025 6.698 1.00 94.75 86 ALA A C 1
ATOM 677 O O . ALA A 1 86 ? 5.344 -4.395 5.824 1.00 94.75 86 ALA A O 1
ATOM 678 N N . ARG A 1 87 ? 4.592 -6.355 6.618 1.00 95.81 87 ARG A N 1
ATOM 679 C CA . ARG A 1 87 ? 5.095 -7.158 5.488 1.00 95.81 87 ARG A CA 1
ATOM 680 C C . ARG A 1 87 ? 4.363 -6.848 4.186 1.00 95.81 87 ARG A C 1
ATOM 682 O O . ARG A 1 87 ? 4.999 -6.807 3.133 1.00 95.81 87 ARG A O 1
ATOM 689 N N . PHE A 1 88 ? 3.046 -6.666 4.245 1.00 96.50 88 PHE A N 1
ATOM 690 C CA . PHE A 1 88 ? 2.235 -6.291 3.091 1.00 96.50 88 PHE A CA 1
ATOM 691 C C . PHE A 1 88 ? 2.679 -4.938 2.528 1.00 96.50 88 PHE A C 1
ATOM 693 O O . PHE A 1 88 ? 3.004 -4.849 1.345 1.00 96.50 88 PHE A O 1
ATOM 700 N N . VAL A 1 89 ? 2.792 -3.922 3.385 1.00 96.94 89 VAL A N 1
ATOM 701 C CA . VAL A 1 89 ? 3.207 -2.570 2.999 1.00 96.94 89 VAL A CA 1
ATOM 702 C C . VAL A 1 89 ? 4.624 -2.566 2.430 1.00 96.94 89 VAL A C 1
ATOM 704 O O . VAL A 1 89 ? 4.843 -1.978 1.377 1.00 96.94 89 VAL A O 1
ATOM 707 N N . ALA A 1 90 ? 5.573 -3.293 3.029 1.00 95.62 90 ALA A N 1
ATOM 708 C CA . ALA A 1 90 ? 6.927 -3.405 2.478 1.00 95.62 90 ALA A CA 1
ATOM 709 C C . ALA A 1 90 ? 6.940 -3.971 1.043 1.00 95.62 90 ALA A C 1
ATOM 711 O O . ALA A 1 90 ? 7.657 -3.476 0.173 1.00 95.62 90 ALA A O 1
ATOM 712 N N . ARG A 1 91 ? 6.116 -4.992 0.771 1.00 96.62 91 ARG A N 1
ATOM 713 C CA . ARG A 1 91 ? 5.982 -5.579 -0.573 1.00 96.62 91 ARG A CA 1
ATOM 714 C C . ARG A 1 91 ? 5.277 -4.649 -1.552 1.00 96.62 91 ARG A C 1
ATOM 716 O O . ARG A 1 91 ? 5.633 -4.643 -2.729 1.00 96.62 91 ARG A O 1
ATOM 723 N N . TRP A 1 92 ? 4.292 -3.894 -1.078 1.00 97.31 92 TRP A N 1
ATOM 724 C CA . TRP A 1 92 ? 3.581 -2.912 -1.884 1.00 97.31 92 TRP A CA 1
ATOM 725 C C . TRP A 1 92 ? 4.502 -1.752 -2.274 1.00 97.31 92 TRP A C 1
ATOM 727 O O . TRP A 1 92 ? 4.623 -1.473 -3.462 1.00 97.31 92 TRP A O 1
ATOM 737 N N . VAL A 1 93 ? 5.248 -1.173 -1.326 1.00 95.12 93 VAL A N 1
ATOM 738 C CA . VAL A 1 93 ? 6.268 -0.145 -1.606 1.00 95.12 93 VAL A CA 1
ATOM 739 C C . VAL A 1 93 ? 7.280 -0.650 -2.635 1.00 95.12 93 VAL A C 1
ATOM 741 O O . VAL A 1 93 ? 7.548 0.041 -3.611 1.00 95.12 93 VAL A O 1
ATOM 744 N N . GLY A 1 94 ? 7.780 -1.882 -2.491 1.00 94.00 94 GLY A N 1
ATOM 745 C CA . GLY A 1 94 ? 8.687 -2.471 -3.481 1.00 94.00 94 GLY A CA 1
ATOM 746 C C . GLY A 1 94 ? 8.066 -2.617 -4.879 1.00 94.00 94 GLY A C 1
ATOM 747 O O . GLY A 1 94 ? 8.744 -2.404 -5.880 1.00 94.00 94 GLY A O 1
ATOM 748 N N . ALA A 1 95 ? 6.774 -2.949 -4.970 1.00 94.38 95 ALA A N 1
ATOM 749 C CA . ALA A 1 95 ? 6.068 -3.025 -6.249 1.00 94.38 95 ALA A CA 1
ATOM 750 C C . ALA A 1 95 ? 5.821 -1.639 -6.871 1.00 94.38 95 ALA A C 1
ATOM 752 O O . ALA A 1 95 ? 5.972 -1.487 -8.080 1.00 94.38 95 ALA A O 1
ATOM 753 N N . GLU A 1 96 ? 5.477 -0.637 -6.061 1.00 94.19 96 GLU A N 1
ATOM 754 C CA . GLU A 1 96 ? 5.298 0.758 -6.488 1.00 94.19 96 GLU A CA 1
ATOM 755 C C . GLU A 1 96 ? 6.619 1.384 -6.951 1.00 94.19 96 GLU A C 1
ATOM 757 O O . GLU A 1 96 ? 6.631 2.088 -7.961 1.00 94.19 96 GLU A O 1
ATOM 762 N N . ALA A 1 97 ? 7.727 1.083 -6.269 1.00 92.00 97 ALA A N 1
ATOM 763 C CA . ALA A 1 97 ? 9.063 1.507 -6.675 1.00 92.00 97 ALA A CA 1
ATOM 764 C C . ALA A 1 97 ? 9.452 0.847 -8.003 1.00 92.00 97 ALA A C 1
ATOM 766 O O . ALA A 1 97 ? 9.816 1.538 -8.944 1.00 92.00 97 ALA A O 1
ATOM 767 N N . ALA A 1 98 ? 9.259 -0.470 -8.143 1.00 90.12 98 ALA A N 1
ATOM 768 C CA . ALA A 1 98 ? 9.541 -1.180 -9.393 1.00 90.12 98 ALA A CA 1
ATOM 769 C C . ALA A 1 98 ? 8.682 -0.696 -10.577 1.00 90.12 98 ALA A C 1
ATOM 771 O O . ALA A 1 98 ? 9.130 -0.742 -11.719 1.00 90.12 98 ALA A O 1
ATOM 772 N N . ALA A 1 99 ? 7.445 -0.254 -10.328 1.00 89.75 99 ALA A N 1
ATOM 773 C CA . ALA A 1 99 ? 6.563 0.310 -11.351 1.00 89.75 99 ALA A CA 1
ATOM 774 C C . ALA A 1 99 ? 6.993 1.707 -11.834 1.00 89.75 99 ALA A C 1
ATOM 776 O O . ALA A 1 99 ? 6.618 2.098 -12.944 1.00 89.75 99 ALA A O 1
ATOM 777 N N . ARG A 1 100 ? 7.751 2.436 -11.006 1.00 85.69 100 ARG A N 1
ATOM 778 C CA . ARG A 1 100 ? 8.353 3.743 -11.317 1.00 85.69 100 ARG A CA 1
ATOM 779 C C . ARG A 1 100 ? 9.752 3.602 -11.904 1.00 85.69 100 ARG A C 1
ATOM 781 O O . ARG A 1 100 ? 10.117 4.365 -12.792 1.00 85.69 100 ARG A O 1
ATOM 788 N N . ASP A 1 101 ? 10.485 2.588 -11.462 1.00 75.12 101 ASP A N 1
ATOM 789 C CA . ASP A 1 101 ? 11.804 2.235 -11.963 1.00 75.12 101 ASP A CA 1
ATOM 790 C C . ASP A 1 101 ? 11.747 1.909 -13.466 1.00 75.12 101 ASP A C 1
ATOM 792 O O . ASP A 1 101 ? 11.029 1.005 -13.919 1.00 75.12 101 ASP A O 1
ATOM 796 N N . GLY A 1 102 ? 12.470 2.704 -14.253 1.00 62.16 102 GLY A N 1
ATOM 797 C CA . GLY A 1 102 ? 12.474 2.642 -15.710 1.00 62.16 102 GLY A CA 1
ATOM 798 C C . GLY A 1 102 ? 11.354 3.424 -16.407 1.00 62.16 102 GLY A C 1
ATOM 799 O O . GLY A 1 102 ? 11.203 3.264 -17.622 1.00 62.16 102 GLY A O 1
ATOM 800 N N . ALA A 1 103 ? 10.567 4.254 -15.711 1.00 61.97 103 ALA A N 1
ATOM 801 C CA . ALA A 1 103 ? 9.847 5.351 -16.364 1.00 61.97 103 ALA A CA 1
ATOM 802 C C . ALA A 1 103 ? 10.871 6.382 -16.875 1.00 61.97 103 ALA A C 1
ATOM 804 O O . ALA A 1 103 ? 11.877 6.628 -16.214 1.00 61.97 103 ALA A O 1
ATOM 805 N N . ALA A 1 104 ? 10.656 6.942 -18.069 1.00 47.09 104 ALA A N 1
ATOM 806 C CA . ALA A 1 104 ? 11.552 7.954 -18.630 1.00 47.09 104 ALA A CA 1
ATOM 807 C C . ALA A 1 104 ? 11.658 9.137 -17.647 1.00 47.09 104 ALA A C 1
ATOM 809 O O . ALA A 1 104 ? 10.666 9.833 -17.446 1.00 47.09 104 ALA A O 1
ATOM 810 N N . GLY A 1 105 ? 12.817 9.297 -16.996 1.00 52.38 105 GLY A N 1
ATOM 811 C CA . GLY A 1 105 ? 13.071 10.330 -15.981 1.00 52.38 105 GLY A CA 1
ATOM 812 C C . GLY A 1 105 ? 13.429 9.828 -14.574 1.00 52.38 105 GLY A C 1
ATOM 813 O O . GLY A 1 105 ? 13.833 10.638 -13.748 1.00 52.38 105 GLY A O 1
ATOM 814 N N . ALA A 1 106 ? 13.334 8.525 -14.280 1.00 55.34 106 ALA A N 1
ATOM 815 C CA . ALA A 1 106 ? 13.816 7.971 -13.009 1.00 55.34 106 ALA A CA 1
ATOM 816 C C . ALA A 1 106 ? 15.341 7.758 -13.063 1.00 55.34 106 ALA A C 1
ATOM 818 O O . ALA A 1 106 ? 15.811 6.639 -13.256 1.00 55.34 106 ALA A O 1
ATOM 819 N N . GLU A 1 107 ? 16.108 8.845 -12.968 1.00 62.16 107 GLU A N 1
ATOM 820 C CA . GLU A 1 107 ? 17.580 8.792 -12.920 1.00 62.16 107 GLU A CA 1
ATOM 821 C C . GLU A 1 107 ? 18.103 8.336 -11.548 1.00 62.16 107 GLU A C 1
ATOM 823 O O . GLU A 1 107 ? 19.227 7.846 -11.451 1.00 62.16 107 GLU A O 1
ATOM 828 N N . ASP A 1 108 ? 17.268 8.426 -10.506 1.00 76.88 108 ASP A N 1
ATOM 829 C CA . ASP A 1 108 ? 17.617 8.063 -9.135 1.00 76.88 108 ASP A CA 1
ATOM 830 C C . ASP A 1 108 ? 16.694 6.956 -8.570 1.00 76.88 108 ASP A C 1
ATOM 832 O O . ASP A 1 108 ? 15.488 7.176 -8.377 1.00 76.88 108 ASP A O 1
ATOM 836 N N . PRO A 1 109 ? 17.229 5.755 -8.273 1.00 78.50 109 PRO A N 1
ATOM 837 C CA . PRO A 1 109 ? 16.460 4.685 -7.647 1.00 78.50 109 PRO A CA 1
ATOM 838 C C . PRO A 1 109 ? 15.979 5.035 -6.230 1.00 78.50 109 PRO A C 1
ATOM 840 O O . PRO A 1 109 ? 14.964 4.485 -5.796 1.00 78.50 109 PRO A O 1
ATOM 843 N N . GLU A 1 110 ? 16.653 5.931 -5.499 1.00 83.31 110 GLU A N 1
ATOM 844 C CA . GLU A 1 110 ? 16.172 6.386 -4.189 1.00 83.31 110 GLU A CA 1
ATOM 845 C C . GLU A 1 110 ? 14.943 7.288 -4.324 1.00 83.31 110 GLU A C 1
ATOM 847 O O . GLU A 1 110 ? 13.955 7.060 -3.618 1.00 83.31 110 GLU A O 1
ATOM 852 N N . ALA A 1 111 ? 14.932 8.220 -5.281 1.00 84.50 111 ALA A N 1
ATOM 853 C CA . ALA A 1 111 ? 13.751 9.021 -5.600 1.00 84.50 111 ALA A CA 1
ATOM 854 C C . ALA A 1 111 ? 12.527 8.148 -5.937 1.00 84.50 111 ALA A C 1
ATOM 856 O O . ALA A 1 111 ? 11.439 8.368 -5.400 1.00 84.50 111 ALA A O 1
ATOM 857 N N . ALA A 1 112 ? 12.702 7.087 -6.736 1.00 86.56 112 ALA A N 1
ATOM 858 C CA . ALA A 1 112 ? 11.619 6.149 -7.052 1.00 86.56 112 ALA A CA 1
ATOM 859 C C . ALA A 1 112 ? 11.059 5.434 -5.805 1.00 86.56 112 ALA A C 1
ATOM 861 O O . ALA A 1 112 ? 9.855 5.162 -5.726 1.00 86.56 112 ALA A O 1
ATOM 862 N N . VAL A 1 113 ? 11.911 5.135 -4.817 1.00 89.31 113 VAL A N 1
ATOM 863 C CA . VAL A 1 113 ? 11.497 4.535 -3.540 1.00 89.31 113 VAL A CA 1
ATOM 864 C C . VAL A 1 113 ? 10.783 5.552 -2.650 1.00 89.31 113 VAL A C 1
ATOM 866 O O . VAL A 1 113 ? 9.759 5.208 -2.057 1.00 89.31 113 VAL A O 1
ATOM 869 N N . GLU A 1 114 ? 11.265 6.790 -2.559 1.00 89.81 114 GLU A N 1
ATOM 870 C CA . GLU A 1 114 ? 10.606 7.844 -1.775 1.00 89.81 114 GLU A CA 1
ATOM 871 C C . GLU A 1 114 ? 9.229 8.201 -2.355 1.00 89.81 114 GLU A C 1
ATOM 873 O O . GLU A 1 114 ? 8.251 8.286 -1.611 1.00 89.81 114 GLU A O 1
ATOM 878 N N . GLU A 1 115 ? 9.095 8.300 -3.679 1.00 90.19 115 GLU A N 1
ATOM 879 C CA . GLU A 1 115 ? 7.794 8.499 -4.329 1.00 90.19 115 GLU A CA 1
ATOM 880 C C . GLU A 1 115 ? 6.850 7.310 -4.127 1.00 90.19 115 GLU A C 1
ATOM 882 O O . GLU A 1 115 ? 5.647 7.484 -3.905 1.00 90.19 115 GLU A O 1
ATOM 887 N N . ALA A 1 116 ? 7.376 6.083 -4.182 1.00 92.62 116 ALA A N 1
ATOM 888 C CA . ALA A 1 116 ? 6.600 4.887 -3.887 1.00 92.62 116 ALA A CA 1
ATOM 889 C C . ALA A 1 116 ? 6.085 4.902 -2.442 1.00 92.62 116 ALA A C 1
ATOM 891 O O . ALA A 1 116 ? 4.909 4.623 -2.205 1.00 92.62 116 ALA A O 1
ATOM 892 N N . ARG A 1 117 ? 6.932 5.284 -1.479 1.00 93.88 117 ARG A N 1
ATOM 893 C CA . ARG A 1 117 ? 6.541 5.460 -0.074 1.00 93.88 117 ARG A CA 1
ATOM 894 C C . ARG A 1 117 ? 5.464 6.521 0.075 1.00 93.88 117 ARG A C 1
ATOM 896 O O . ARG A 1 117 ? 4.445 6.231 0.692 1.00 93.88 117 ARG A O 1
ATOM 903 N N . ALA A 1 118 ? 5.648 7.696 -0.524 1.00 93.50 118 ALA A N 1
ATOM 904 C CA . ALA A 1 118 ? 4.671 8.779 -0.482 1.00 93.50 118 ALA A CA 1
ATOM 905 C C . ALA A 1 118 ? 3.319 8.345 -1.070 1.00 93.50 118 ALA A C 1
ATOM 907 O O . ALA A 1 118 ? 2.275 8.588 -0.471 1.00 93.50 118 ALA A O 1
ATOM 908 N N . SER A 1 119 ? 3.328 7.628 -2.196 1.00 94.81 119 SER A N 1
ATOM 909 C CA . SER A 1 119 ? 2.116 7.118 -2.845 1.00 94.81 119 SER A CA 1
ATOM 910 C C . SER A 1 119 ? 1.360 6.096 -1.987 1.00 94.81 119 SER A C 1
ATOM 912 O O . SER A 1 119 ? 0.131 6.170 -1.871 1.00 94.81 119 SER A O 1
ATOM 914 N N . VAL A 1 120 ? 2.075 5.154 -1.364 1.00 97.00 120 VAL A N 1
ATOM 915 C CA . VAL A 1 120 ? 1.469 4.168 -0.456 1.00 97.00 120 VAL A CA 1
ATOM 916 C C . VAL A 1 120 ? 0.966 4.850 0.815 1.00 97.00 120 VAL A C 1
ATOM 918 O O . VAL A 1 120 ? -0.175 4.622 1.212 1.00 97.00 120 VAL A O 1
ATOM 921 N N . ALA A 1 121 ? 1.773 5.729 1.416 1.00 96.19 121 ALA A N 1
ATOM 922 C CA . ALA A 1 121 ? 1.409 6.483 2.610 1.00 96.19 121 ALA A CA 1
ATOM 923 C C . ALA A 1 121 ? 0.156 7.332 2.379 1.00 96.19 121 ALA A C 1
ATOM 925 O O . ALA A 1 121 ? -0.759 7.266 3.192 1.00 96.19 121 ALA A O 1
ATOM 926 N N . ALA A 1 122 ? 0.066 8.046 1.252 1.00 96.81 122 ALA A N 1
ATOM 927 C CA . ALA A 1 122 ? -1.119 8.814 0.882 1.00 96.81 122 ALA A CA 1
ATOM 928 C C . ALA A 1 122 ? -2.369 7.925 0.827 1.00 96.81 122 ALA A C 1
ATOM 930 O O . ALA A 1 122 ? -3.378 8.249 1.438 1.00 96.81 122 ALA A O 1
ATOM 931 N N . THR A 1 123 ? -2.284 6.754 0.186 1.00 97.25 123 THR A N 1
ATOM 932 C CA . THR A 1 123 ? -3.424 5.824 0.101 1.00 97.25 123 THR A CA 1
ATOM 933 C C . THR A 1 123 ? -3.868 5.329 1.484 1.00 97.25 123 THR A C 1
ATOM 935 O O . THR A 1 123 ? -5.065 5.301 1.781 1.00 97.25 123 THR A O 1
ATOM 938 N N . CYS A 1 124 ? -2.916 4.947 2.340 1.00 96.62 124 CYS A N 1
ATOM 939 C CA . CYS A 1 124 ? -3.205 4.493 3.699 1.00 96.62 124 CYS A CA 1
A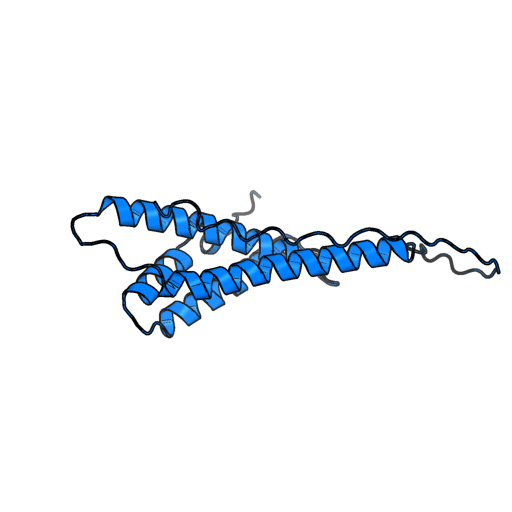TOM 940 C C . CYS A 1 124 ? -3.772 5.623 4.574 1.00 96.62 124 CYS A C 1
ATOM 942 O O . CYS A 1 124 ? -4.725 5.390 5.312 1.00 96.62 124 CYS A O 1
ATOM 944 N N . LEU A 1 125 ? -3.228 6.840 4.467 1.00 97.19 125 LEU A N 1
ATOM 945 C CA . LEU A 1 125 ? -3.686 8.016 5.210 1.00 97.19 125 LEU A CA 1
ATOM 946 C C . LEU A 1 125 ? -5.088 8.447 4.784 1.00 97.19 125 LEU A C 1
ATOM 948 O O . LEU A 1 125 ? -5.927 8.655 5.651 1.00 97.19 125 LEU A O 1
ATOM 952 N N . THR A 1 126 ? -5.379 8.510 3.483 1.00 97.62 126 THR A N 1
ATOM 953 C CA . THR A 1 126 ? -6.740 8.773 2.990 1.00 97.62 126 THR A CA 1
ATOM 954 C C . THR A 1 126 ? -7.723 7.753 3.558 1.00 97.62 126 THR A C 1
ATOM 956 O O . THR A 1 126 ? -8.748 8.126 4.110 1.00 97.62 126 THR A O 1
ATOM 959 N N . THR A 1 127 ? -7.365 6.466 3.533 1.00 96.62 127 THR A N 1
ATOM 960 C CA . THR A 1 127 ? -8.224 5.402 4.083 1.00 96.62 127 THR A CA 1
ATOM 961 C C . THR A 1 127 ? -8.415 5.526 5.598 1.00 96.62 127 THR A C 1
ATOM 963 O O . THR A 1 127 ? -9.481 5.194 6.101 1.00 96.62 127 THR A O 1
ATOM 966 N N . LEU A 1 128 ? -7.402 6.001 6.330 1.00 96.56 128 LEU A N 1
ATOM 967 C CA . LEU A 1 128 ? -7.490 6.257 7.768 1.00 96.56 128 LEU A CA 1
ATOM 968 C C . LEU A 1 128 ? -8.413 7.443 8.080 1.00 96.56 128 LEU A C 1
ATOM 970 O O . LEU A 1 128 ? -9.226 7.352 8.995 1.00 96.56 128 LEU A O 1
ATOM 974 N N . LEU A 1 129 ? -8.285 8.540 7.330 1.00 96.88 129 LEU A N 1
ATOM 975 C CA . LEU A 1 129 ? -9.069 9.764 7.527 1.00 96.88 129 LEU A CA 1
ATOM 976 C C . LEU A 1 129 ? -10.537 9.592 7.118 1.00 96.88 129 LEU A C 1
ATOM 978 O O . LEU A 1 129 ? -11.417 10.186 7.732 1.00 96.88 129 LEU A O 1
ATOM 982 N N . GLU A 1 130 ? -10.799 8.767 6.106 1.00 96.31 130 GLU A N 1
ATOM 983 C CA . GLU A 1 130 ? -12.136 8.500 5.559 1.00 96.31 130 GLU A CA 1
ATOM 984 C C . GLU A 1 130 ? -12.736 7.181 6.081 1.00 96.31 130 GLU A C 1
ATOM 986 O O . GLU A 1 130 ? -13.699 6.659 5.518 1.00 96.31 130 GLU A O 1
ATOM 991 N N . ALA A 1 131 ? -12.159 6.603 7.140 1.00 95.25 131 ALA A N 1
ATOM 992 C CA . ALA A 1 131 ? -12.558 5.298 7.651 1.00 95.25 131 ALA A CA 1
ATOM 993 C C . ALA A 1 131 ? -14.023 5.301 8.145 1.00 95.25 131 ALA A C 1
ATOM 995 O O . ALA A 1 131 ? -14.341 6.003 9.107 1.00 95.25 131 ALA A O 1
ATOM 996 N N . PRO A 1 132 ? -14.920 4.471 7.572 1.00 93.88 132 PRO A N 1
ATOM 997 C CA . PRO A 1 132 ? -16.323 4.424 7.987 1.00 93.88 132 PRO A CA 1
ATOM 998 C C . PRO A 1 132 ? -16.537 3.645 9.293 1.00 93.88 132 PRO A C 1
ATOM 1000 O O . PRO A 1 132 ? -17.617 3.707 9.878 1.00 93.88 132 PRO A O 1
ATOM 1003 N N . THR A 1 133 ? -15.540 2.872 9.740 1.00 93.88 133 THR A N 1
ATOM 1004 C CA . THR A 1 133 ? -15.615 2.032 10.942 1.00 93.88 133 THR A CA 1
ATOM 1005 C C . THR A 1 133 ? -14.290 2.039 11.715 1.00 93.88 133 THR A C 1
ATOM 1007 O O . THR A 1 133 ? -13.227 2.242 11.116 1.00 93.88 133 THR A O 1
ATOM 1010 N N . PRO A 1 134 ? -14.315 1.755 13.033 1.00 91.25 134 PRO A N 1
ATOM 1011 C CA . PRO A 1 134 ? -13.099 1.630 13.841 1.00 91.25 134 PRO A CA 1
ATOM 1012 C C . PRO A 1 134 ? -12.134 0.553 13.332 1.00 91.25 134 PRO A C 1
ATOM 1014 O O . PRO A 1 134 ? -10.923 0.743 13.384 1.00 91.25 134 PRO A O 1
ATOM 1017 N N . ASP A 1 135 ? -12.656 -0.548 12.787 1.00 91.62 135 ASP A N 1
ATOM 1018 C CA . ASP A 1 135 ? -11.840 -1.631 12.228 1.00 91.62 135 ASP A CA 1
ATOM 1019 C C . ASP A 1 135 ? -11.045 -1.172 11.003 1.00 91.62 135 ASP A C 1
ATOM 1021 O O . ASP A 1 135 ? -9.842 -1.431 10.903 1.00 91.62 135 ASP A O 1
ATOM 1025 N N . VAL A 1 136 ? -11.686 -0.424 10.095 1.00 94.38 136 VAL A N 1
ATOM 1026 C CA . VAL A 1 136 ? -11.001 0.171 8.938 1.00 94.38 136 VAL A CA 1
ATOM 1027 C C . VAL A 1 136 ? -9.925 1.144 9.410 1.00 94.38 136 VAL A C 1
ATOM 1029 O O . VAL A 1 136 ? -8.794 1.075 8.925 1.00 94.38 136 VAL A O 1
ATOM 1032 N N . A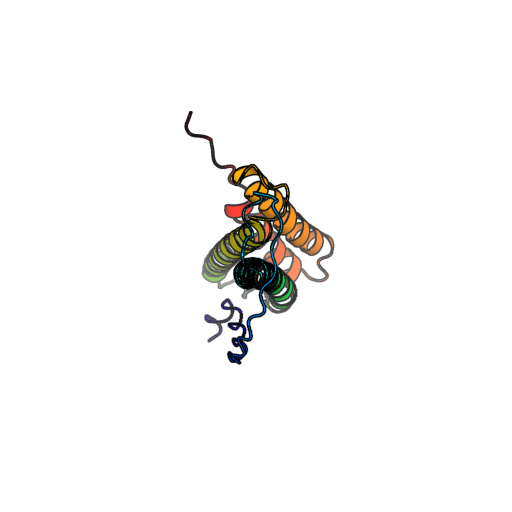LA A 1 137 ? -10.245 2.001 10.385 1.00 94.25 137 ALA A N 1
ATOM 1033 C CA . ALA A 1 137 ? -9.293 2.952 10.950 1.00 94.25 137 ALA A CA 1
ATOM 1034 C C . ALA A 1 137 ? -8.088 2.232 11.576 1.00 94.25 137 ALA A C 1
ATOM 1036 O O . ALA A 1 137 ? -6.943 2.584 11.304 1.00 94.25 137 ALA A O 1
ATOM 1037 N N . GLN A 1 138 ? -8.316 1.167 12.346 1.00 92.62 138 GLN A N 1
ATOM 1038 C CA . GLN A 1 138 ? -7.250 0.371 12.950 1.00 92.62 138 GLN A CA 1
ATOM 1039 C C . GLN A 1 138 ? -6.366 -0.302 11.889 1.00 92.62 138 GLN A C 1
ATOM 1041 O O . GLN A 1 138 ? -5.139 -0.232 11.973 1.00 92.62 138 GLN A O 1
ATOM 1046 N N . ASN A 1 139 ? -6.957 -0.930 10.870 1.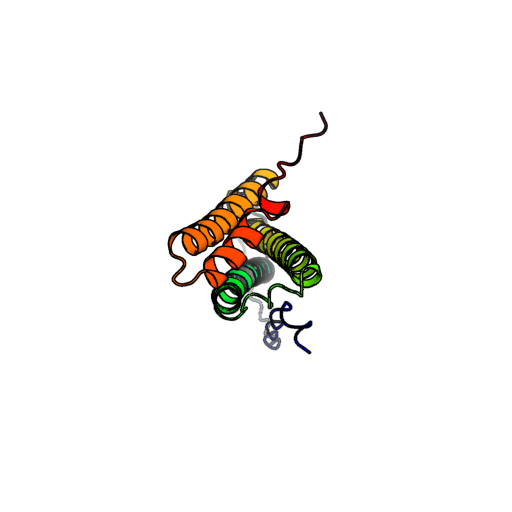00 94.00 139 ASN A N 1
ATOM 1047 C CA . ASN A 1 139 ? -6.206 -1.566 9.785 1.00 94.00 139 ASN A CA 1
ATOM 1048 C C . ASN A 1 139 ? -5.384 -0.552 8.977 1.00 94.00 139 ASN A C 1
ATOM 1050 O O . ASN A 1 139 ? -4.218 -0.809 8.665 1.00 94.00 139 ASN A O 1
ATOM 1054 N N . ALA A 1 140 ? -5.961 0.613 8.678 1.00 95.25 140 ALA A N 1
ATOM 1055 C CA . ALA A 1 140 ? -5.262 1.697 8.002 1.00 95.25 140 ALA A CA 1
ATOM 1056 C C . ALA A 1 140 ? -4.125 2.259 8.870 1.00 95.25 140 ALA A C 1
ATOM 1058 O O . ALA A 1 140 ? -3.012 2.428 8.374 1.00 95.25 140 ALA A O 1
ATOM 1059 N N . ALA A 1 141 ? -4.347 2.451 10.174 1.00 94.44 141 ALA A N 1
ATOM 1060 C CA . ALA A 1 141 ? -3.319 2.898 11.112 1.00 94.44 141 ALA A CA 1
ATOM 1061 C C . ALA A 1 141 ? -2.140 1.916 11.178 1.00 94.44 141 ALA A C 1
ATOM 1063 O O . ALA A 1 141 ? -0.990 2.340 11.073 1.00 94.44 141 ALA A O 1
ATOM 1064 N N . LEU A 1 142 ? -2.406 0.604 11.261 1.00 94.12 142 LEU A N 1
ATOM 1065 C CA . LEU A 1 142 ? -1.368 -0.435 11.225 1.00 94.12 142 LEU A CA 1
ATOM 1066 C C . LEU A 1 142 ? -0.541 -0.395 9.930 1.00 94.12 142 LEU A C 1
ATOM 1068 O O . LEU A 1 142 ? 0.660 -0.671 9.960 1.00 94.12 142 LEU A O 1
ATOM 1072 N N . ALA A 1 143 ? -1.164 -0.047 8.801 1.00 94.88 143 ALA A N 1
ATOM 1073 C CA . ALA A 1 143 ? -0.465 0.129 7.534 1.00 94.88 143 ALA A CA 1
ATOM 1074 C C . ALA A 1 143 ? 0.366 1.425 7.494 1.00 94.88 143 ALA A C 1
ATOM 1076 O O . ALA A 1 143 ? 1.495 1.391 7.008 1.00 94.88 143 ALA A O 1
ATOM 1077 N N . VAL A 1 144 ? -0.143 2.542 8.029 1.00 95.06 144 VAL A N 1
ATOM 1078 C CA . VAL A 1 144 ? 0.572 3.834 8.104 1.00 95.06 144 VAL A CA 1
ATOM 1079 C C . VAL A 1 144 ? 1.835 3.724 8.958 1.00 95.06 144 VAL A C 1
ATOM 1081 O O . VAL A 1 144 ? 2.890 4.210 8.559 1.00 95.06 144 VAL A O 1
ATOM 1084 N N . VAL A 1 145 ? 1.760 3.040 10.103 1.00 94.19 145 VAL A N 1
ATOM 1085 C CA . VAL A 1 145 ? 2.911 2.880 11.010 1.00 94.19 145 VAL A CA 1
ATOM 1086 C C . VAL A 1 145 ? 3.880 1.772 10.581 1.00 94.19 145 VAL A C 1
ATOM 1088 O O . VAL A 1 145 ? 4.809 1.429 11.315 1.00 94.19 145 VAL A O 1
ATOM 1091 N N . ALA A 1 146 ? 3.686 1.182 9.398 1.00 94.25 146 ALA A N 1
ATOM 1092 C CA . ALA A 1 146 ? 4.581 0.158 8.887 1.00 94.25 146 ALA A CA 1
ATOM 1093 C C . ALA A 1 146 ? 6.009 0.722 8.718 1.00 94.25 146 ALA A C 1
ATOM 1095 O O . ALA A 1 146 ? 6.190 1.754 8.066 1.00 94.25 146 ALA A O 1
ATOM 1096 N N . PRO A 1 147 ? 7.059 0.018 9.191 1.00 92.88 147 PRO A N 1
ATOM 1097 C CA . PRO A 1 147 ? 8.441 0.505 9.116 1.00 92.88 147 PRO A CA 1
ATOM 1098 C C . PRO A 1 147 ? 8.901 0.904 7.707 1.00 92.88 147 PRO A C 1
ATOM 1100 O O . PRO A 1 147 ? 9.714 1.809 7.557 1.00 92.88 147 PRO A O 1
ATOM 1103 N N . ALA A 1 148 ? 8.358 0.265 6.666 1.00 91.06 148 ALA A N 1
ATOM 1104 C CA . ALA A 1 148 ? 8.681 0.565 5.272 1.00 91.06 148 ALA A CA 1
ATOM 1105 C C . ALA A 1 148 ? 8.292 1.989 4.824 1.00 91.06 148 ALA A C 1
ATOM 1107 O O . ALA A 1 148 ? 8.867 2.470 3.846 1.00 91.06 148 ALA A O 1
ATOM 1108 N N . LEU A 1 149 ? 7.352 2.640 5.523 1.00 90.00 149 LEU A N 1
ATOM 1109 C CA . LEU A 1 149 ? 6.919 4.019 5.269 1.00 90.00 149 LEU A CA 1
ATOM 1110 C C . LEU A 1 149 ? 7.617 5.043 6.172 1.00 90.00 149 LEU A C 1
ATOM 1112 O O . LEU A 1 149 ? 7.720 6.204 5.796 1.00 90.00 149 LEU A O 1
ATOM 1116 N N . LEU A 1 150 ? 8.100 4.623 7.346 1.00 84.62 150 LEU A N 1
ATOM 1117 C CA . LEU A 1 150 ? 8.675 5.521 8.356 1.00 84.62 150 LEU A CA 1
ATOM 1118 C C . LEU A 1 150 ? 10.205 5.595 8.306 1.00 84.62 150 LEU A C 1
ATOM 1120 O O . LEU A 1 150 ? 10.799 6.617 8.641 1.00 84.62 150 LEU A O 1
ATOM 1124 N N . LEU A 1 151 ? 10.867 4.503 7.921 1.00 76.88 151 LEU A N 1
ATOM 1125 C CA . LEU A 1 151 ? 12.322 4.426 7.939 1.00 76.88 151 LEU A CA 1
ATOM 1126 C C . LEU A 1 151 ? 12.905 4.991 6.645 1.00 76.88 151 LEU A C 1
ATOM 1128 O O . LEU A 1 151 ? 12.974 4.294 5.629 1.00 76.88 151 LEU A O 1
ATOM 1132 N N . ARG A 1 152 ? 13.416 6.225 6.695 1.00 65.25 152 ARG A N 1
ATOM 1133 C CA . ARG A 1 152 ? 14.374 6.686 5.683 1.00 65.25 152 ARG A CA 1
ATOM 1134 C C . ARG A 1 152 ? 15.642 5.848 5.780 1.00 65.25 152 ARG A C 1
ATOM 1136 O O . ARG A 1 152 ? 16.149 5.605 6.876 1.00 65.25 152 ARG A O 1
ATOM 1143 N N . ARG A 1 153 ? 16.151 5.385 4.635 1.00 59.44 153 ARG A N 1
ATOM 1144 C CA . ARG A 1 153 ? 17.483 4.779 4.584 1.00 59.44 153 ARG A CA 1
ATOM 1145 C C . ARG A 1 153 ? 18.441 5.894 5.002 1.00 59.44 153 ARG A C 1
ATOM 1147 O O . ARG A 1 153 ? 18.537 6.899 4.310 1.00 59.44 153 ARG A O 1
ATOM 1154 N N . ARG A 1 154 ? 19.072 5.783 6.174 1.00 53.38 154 ARG A N 1
ATOM 1155 C CA . ARG A 1 154 ? 20.197 6.666 6.492 1.00 53.38 154 ARG A CA 1
ATOM 1156 C C . ARG A 1 154 ? 21.296 6.288 5.511 1.00 53.38 154 ARG A C 1
ATOM 1158 O O . ARG A 1 154 ? 21.752 5.147 5.549 1.00 53.38 154 ARG A O 1
ATOM 1165 N N . GLY A 1 155 ? 21.647 7.207 4.616 1.00 46.62 155 GLY A N 1
ATOM 1166 C CA . GLY A 1 155 ? 22.844 7.073 3.802 1.00 46.62 155 GLY A CA 1
ATOM 1167 C C . GLY A 1 155 ? 24.017 6.812 4.738 1.00 46.62 155 GLY A C 1
ATOM 1168 O O . GLY A 1 155 ? 24.278 7.598 5.647 1.00 46.62 155 GLY A O 1
ATOM 1169 N N . SER A 1 156 ? 24.653 5.659 4.583 1.00 45.16 156 SER A N 1
ATOM 1170 C CA . SER A 1 156 ? 25.977 5.410 5.131 1.00 45.16 156 SER A CA 1
ATOM 1171 C C . SER A 1 156 ? 26.950 6.248 4.306 1.00 45.16 156 SER A C 1
ATOM 1173 O O . SER A 1 156 ? 27.351 5.818 3.224 1.00 45.16 156 SER A O 1
ATOM 1175 N N . GLY A 1 157 ? 27.191 7.475 4.771 1.00 37.31 157 GLY A N 1
ATOM 1176 C CA . GLY A 1 157 ? 28.331 8.300 4.372 1.00 37.31 157 GLY A CA 1
ATOM 1177 C C . GLY A 1 157 ? 29.578 7.924 5.154 1.00 37.31 157 GLY A C 1
ATOM 1178 O O . GLY A 1 157 ? 29.422 7.340 6.254 1.00 37.31 157 GLY A O 1
#

Radius of gyration: 21.06 Å; chains: 1; bounding box: 45×31×72 Å

pLDDT: mean 77.05, std 20.4, range [32.12, 97.62]

Organism: NCBI:txid81844

Foldseek 3Di:
DCVPLLDQDDPDDDDDDDDDDDDDDDDDDPDPPCDPVNVVVLVVQLVNLVVVLVSLLVSLVVVLVVDDDDPPVPPVVLVVLLVVLLVSLLVSLVSQLSNCVPDVPCPDSLVSSLVSLVVQLVSLVVQLVPPPDPSSVSSSVSNNPRCSNVDDDDPPD